Protein AF-A0A967VXK7-F1 (afdb_monomer_lite)

Structure (mmCIF, N/CA/C/O backbone):
data_AF-A0A967VXK7-F1
#
_entry.id   AF-A0A967VXK7-F1
#
loop_
_atom_site.group_PDB
_atom_site.id
_atom_site.type_symbol
_atom_site.label_atom_id
_atom_site.label_alt_id
_atom_site.label_comp_id
_atom_site.label_asym_id
_atom_site.label_entity_id
_atom_site.label_seq_id
_atom_site.pdbx_PDB_ins_code
_atom_site.Cartn_x
_atom_site.Cartn_y
_atom_site.Cartn_z
_atom_site.occupancy
_atom_site.B_iso_or_equiv
_atom_site.auth_seq_id
_atom_site.auth_comp_id
_atom_site.auth_asym_id
_atom_site.auth_atom_id
_atom_site.pdbx_PDB_model_num
ATOM 1 N N . ALA A 1 1 ? -10.020 5.759 -13.780 1.00 75.31 1 ALA A N 1
ATOM 2 C CA . ALA A 1 1 ? -9.403 5.100 -12.607 1.00 75.31 1 ALA A CA 1
ATOM 3 C C . ALA A 1 1 ? -10.452 4.202 -11.962 1.00 75.31 1 ALA A C 1
ATOM 5 O O . ALA A 1 1 ? -11.626 4.461 -12.187 1.00 75.31 1 ALA A O 1
ATOM 6 N N . ALA A 1 2 ? -10.058 3.153 -11.236 1.00 81.94 2 ALA A N 1
ATOM 7 C CA . ALA A 1 2 ? -11.016 2.347 -10.476 1.00 81.94 2 ALA A CA 1
ATOM 8 C C . ALA A 1 2 ? -11.579 3.164 -9.2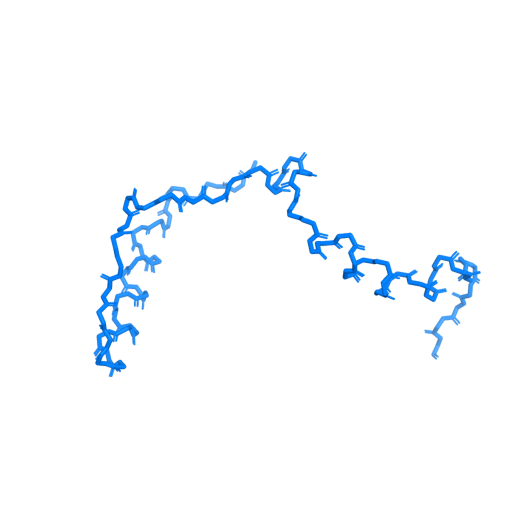98 1.00 81.94 2 ALA A C 1
ATOM 10 O O . ALA A 1 2 ? -10.844 3.971 -8.727 1.00 81.94 2 ALA A O 1
ATOM 11 N N . ASP A 1 3 ? -12.854 2.961 -8.958 1.00 92.00 3 ASP A N 1
ATOM 12 C CA . ASP A 1 3 ? -13.486 3.577 -7.789 1.00 92.00 3 ASP A CA 1
ATOM 13 C C . ASP A 1 3 ? -13.117 2.795 -6.524 1.00 92.00 3 ASP A C 1
ATOM 15 O O . ASP A 1 3 ? -13.703 1.756 -6.220 1.00 92.00 3 ASP A O 1
ATOM 19 N N . THR A 1 4 ? -12.124 3.298 -5.795 1.00 91.81 4 THR A N 1
ATOM 20 C CA . THR A 1 4 ? -11.639 2.674 -4.561 1.00 91.81 4 THR A CA 1
ATOM 21 C C . THR A 1 4 ? -12.504 2.970 -3.344 1.00 91.81 4 THR A C 1
ATOM 23 O O . THR A 1 4 ? -12.360 2.297 -2.327 1.00 91.81 4 THR A O 1
ATOM 26 N N . ALA A 1 5 ? -13.391 3.966 -3.414 1.00 93.75 5 ALA A N 1
ATOM 27 C CA . ALA A 1 5 ? -14.285 4.279 -2.305 1.00 93.75 5 ALA A CA 1
ATOM 28 C C . ALA A 1 5 ? -15.379 3.213 -2.172 1.00 93.75 5 ALA A C 1
ATOM 30 O O . ALA A 1 5 ? -15.742 2.860 -1.051 1.00 93.75 5 ALA A O 1
ATOM 31 N N . SER A 1 6 ? -15.833 2.663 -3.304 1.00 96.50 6 SER A N 1
ATOM 32 C CA . SER A 1 6 ? -16.917 1.674 -3.365 1.00 96.50 6 SER A CA 1
ATOM 33 C C . SER A 1 6 ? -16.701 0.419 -2.510 1.00 96.50 6 SER A C 1
ATOM 35 O O . SER A 1 6 ? -17.672 -0.116 -1.994 1.00 96.50 6 SER A O 1
ATOM 37 N N . PHE A 1 7 ? -15.453 -0.022 -2.316 1.00 95.50 7 PHE A N 1
ATOM 38 C CA . PHE A 1 7 ? -15.117 -1.245 -1.570 1.00 95.50 7 PHE A CA 1
ATOM 39 C C . PHE A 1 7 ? -14.327 -0.983 -0.278 1.00 95.50 7 PHE A C 1
ATOM 41 O O . PHE A 1 7 ? -13.815 -1.914 0.345 1.00 95.50 7 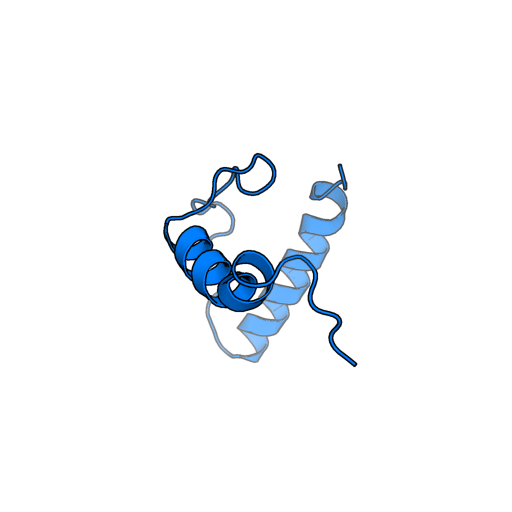PHE A O 1
ATOM 48 N N . LYS A 1 8 ? -14.188 0.284 0.142 1.00 95.19 8 LYS A N 1
ATOM 49 C CA . LYS A 1 8 ? -13.384 0.639 1.324 1.00 95.19 8 LYS A CA 1
ATOM 50 C C . LYS A 1 8 ? -13.940 0.022 2.614 1.00 95.19 8 LYS A C 1
ATOM 52 O O . LYS A 1 8 ? -13.146 -0.324 3.482 1.00 95.19 8 LYS A O 1
ATOM 57 N N . SER A 1 9 ? -15.266 -0.093 2.740 1.00 96.88 9 SER A N 1
ATOM 58 C CA . SER A 1 9 ? -15.914 -0.716 3.907 1.00 96.88 9 SER A CA 1
ATOM 59 C C . SER A 1 9 ? -15.622 -2.212 3.958 1.00 96.88 9 SER A C 1
ATOM 61 O O . SER A 1 9 ? -15.000 -2.663 4.908 1.00 96.88 9 SER A O 1
ATOM 63 N N . ASP A 1 10 ? -15.937 -2.936 2.883 1.00 98.00 10 ASP A N 1
ATOM 64 C CA . ASP A 1 10 ? -15.736 -4.387 2.787 1.00 98.00 10 ASP A CA 1
ATOM 65 C C . ASP A 1 10 ? -14.280 -4.792 3.069 1.00 98.00 10 ASP A C 1
ATOM 67 O O . ASP A 1 10 ? -14.008 -5.796 3.725 1.00 98.00 10 ASP A O 1
ATOM 71 N N . TRP A 1 11 ? -13.318 -3.989 2.601 1.00 97.06 11 TRP A N 1
ATOM 72 C CA . TRP A 1 11 ? -11.905 -4.210 2.899 1.00 97.06 11 TRP A CA 1
ATOM 73 C C 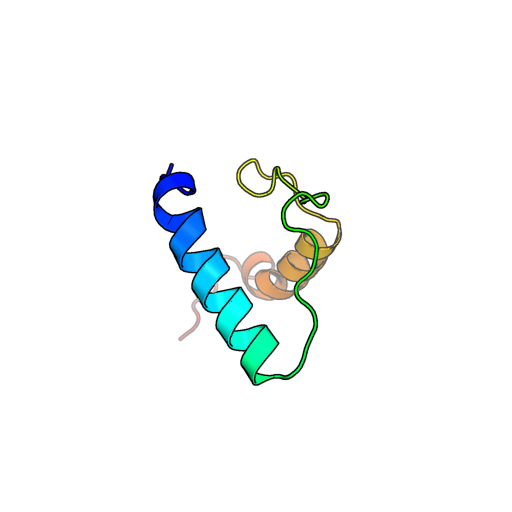. TRP A 1 11 ? -11.566 -3.995 4.383 1.00 97.06 11 TRP A C 1
ATOM 75 O O . TRP A 1 11 ? -10.791 -4.773 4.939 1.00 97.06 11 TRP A O 1
ATOM 85 N N . LYS A 1 12 ? -12.128 -2.965 5.033 1.00 97.31 12 LYS A N 1
ATOM 86 C CA . LYS A 1 12 ? -11.919 -2.730 6.472 1.00 97.31 12 LYS A CA 1
ATOM 87 C C . LYS A 1 12 ? -12.493 -3.866 7.309 1.00 97.31 12 LYS A C 1
ATOM 89 O O . LYS A 1 12 ? -11.831 -4.280 8.257 1.00 97.31 12 LYS A O 1
ATOM 94 N N . ASP A 1 13 ? -13.669 -4.364 6.944 1.00 98.12 13 ASP A N 1
ATOM 95 C CA . ASP A 1 13 ? -14.324 -5.472 7.642 1.00 98.12 13 ASP A CA 1
ATOM 96 C C . ASP A 1 13 ? -13.444 -6.729 7.560 1.00 98.12 13 ASP A C 1
ATOM 98 O O . ASP A 1 13 ? -13.055 -7.280 8.586 1.00 98.12 13 ASP A O 1
ATOM 102 N N . LEU A 1 14 ? -12.972 -7.081 6.356 1.00 98.50 14 LEU A N 1
ATOM 103 C CA . LEU A 1 14 ? -12.059 -8.212 6.152 1.00 98.50 14 LEU A CA 1
ATOM 104 C C . LEU A 1 14 ? -10.772 -8.110 6.989 1.00 98.50 14 LEU A C 1
ATOM 106 O O . LEU A 1 14 ? -10.320 -9.099 7.572 1.00 98.50 14 LEU A O 1
ATOM 110 N N . VAL A 1 15 ? -10.140 -6.933 7.014 1.00 98.00 15 VAL A N 1
ATOM 111 C CA . VAL A 1 15 ? -8.893 -6.728 7.768 1.00 98.00 15 VAL A CA 1
ATOM 112 C C . VAL A 1 15 ? -9.150 -6.756 9.274 1.00 98.00 15 VAL A C 1
ATOM 114 O O . VAL A 1 15 ? -8.338 -7.321 10.001 1.00 98.00 15 VAL A O 1
ATOM 117 N N . THR A 1 16 ? -10.268 -6.187 9.731 1.00 98.31 16 THR A N 1
ATOM 118 C CA . THR A 1 16 ? -10.678 -6.206 11.144 1.00 98.31 16 THR A CA 1
ATOM 119 C C . THR A 1 16 ? -10.870 -7.640 11.614 1.00 98.31 16 THR A C 1
ATOM 121 O O . THR A 1 16 ? -10.180 -8.055 12.541 1.00 98.31 16 THR A O 1
ATOM 124 N N . ASP A 1 17 ? -11.685 -8.421 10.902 1.00 98.62 17 ASP A N 1
ATOM 125 C CA . ASP A 1 17 ? -11.946 -9.827 11.222 1.00 98.62 17 ASP A CA 1
ATOM 126 C C . ASP A 1 17 ? -10.641 -10.637 11.294 1.00 98.62 17 ASP A C 1
ATOM 128 O O . ASP A 1 17 ? -10.419 -11.401 12.232 1.00 98.62 17 ASP A O 1
ATOM 132 N N . THR A 1 18 ? -9.730 -10.418 10.337 1.00 98.62 18 THR A N 1
ATOM 133 C CA . THR A 1 18 ? -8.430 -11.111 10.291 1.00 98.62 18 THR A CA 1
ATOM 134 C C . THR A 1 18 ? -7.540 -10.755 11.489 1.00 98.62 18 THR A C 1
ATOM 136 O O . THR A 1 18 ? -6.860 -11.624 12.039 1.00 98.62 18 THR A O 1
ATOM 139 N N . LEU A 1 19 ? -7.500 -9.480 11.891 1.00 98.56 19 LEU A N 1
ATOM 140 C CA . LEU A 1 19 ? -6.696 -9.030 13.031 1.00 98.56 19 LEU A CA 1
ATOM 141 C C . LEU A 1 19 ? -7.288 -9.512 14.359 1.00 98.56 19 LEU A C 1
ATOM 143 O O . LEU A 1 19 ? -6.536 -9.969 15.220 1.00 98.56 19 LEU A O 1
ATOM 147 N N . GLU A 1 20 ? -8.612 -9.471 14.502 1.00 98.38 20 GLU A N 1
ATOM 148 C CA . GLU A 1 20 ? -9.313 -9.970 15.686 1.00 98.38 20 GLU A CA 1
ATOM 149 C C . GLU A 1 20 ? -9.143 -11.488 15.847 1.00 98.38 20 GLU A C 1
ATOM 151 O O . GLU A 1 20 ? -8.830 -11.950 16.948 1.00 98.38 20 GLU A O 1
ATOM 156 N N . GLU A 1 21 ? -9.247 -12.264 14.760 1.00 98.62 21 GLU A N 1
ATOM 157 C CA . GLU A 1 21 ? -8.957 -13.707 14.761 1.00 98.62 21 GLU A CA 1
ATOM 158 C C . GLU A 1 21 ? -7.511 -13.987 15.204 1.00 98.62 21 GLU A C 1
ATOM 160 O O . GLU A 1 21 ? -7.249 -14.910 15.979 1.00 98.62 21 GLU A O 1
ATOM 165 N N . ALA A 1 22 ? -6.570 -13.145 14.773 1.00 98.62 22 ALA A N 1
ATOM 166 C CA . ALA A 1 22 ? -5.171 -13.209 15.181 1.00 98.62 22 ALA A CA 1
ATOM 167 C C . ALA A 1 22 ? -4.905 -12.658 16.598 1.00 98.62 22 ALA A C 1
ATOM 169 O O . ALA A 1 22 ? -3.752 -12.652 17.037 1.00 98.62 22 ALA A O 1
ATOM 170 N N . THR A 1 23 ? -5.932 -12.220 17.335 1.00 98.50 23 THR A N 1
ATOM 171 C CA . THR A 1 23 ? -5.838 -11.580 18.663 1.00 98.50 23 THR A CA 1
ATOM 172 C C . THR A 1 23 ? -4.991 -10.298 18.687 1.00 98.50 23 THR A C 1
ATOM 174 O O . THR A 1 23 ? -4.340 -9.986 19.685 1.00 98.50 23 THR A O 1
ATOM 177 N N . LEU A 1 24 ? -4.982 -9.555 17.578 1.00 98.56 24 LEU A N 1
ATOM 178 C CA . LEU A 1 24 ? -4.269 -8.288 17.414 1.00 98.56 24 LEU A CA 1
ATOM 179 C C . LEU A 1 24 ? -5.223 -7.093 17.520 1.00 98.56 24 LEU A C 1
ATOM 181 O O . LEU A 1 24 ? -6.414 -7.192 17.239 1.00 98.56 24 LEU A O 1
ATOM 185 N N . GLU A 1 25 ? -4.679 -5.938 17.898 1.00 97.69 25 GLU A N 1
ATOM 186 C CA . GLU A 1 25 ? -5.424 -4.679 17.915 1.00 97.69 25 GLU A CA 1
ATOM 187 C C . GLU A 1 25 ? -5.491 -4.062 16.513 1.00 97.69 25 GLU A C 1
ATOM 189 O O . GLU A 1 25 ? -4.501 -4.034 15.776 1.00 97.69 25 GLU A O 1
ATOM 194 N N . VAL A 1 26 ? -6.659 -3.526 16.158 1.00 97.06 26 VAL A N 1
ATOM 195 C CA . VAL A 1 26 ? -6.859 -2.806 14.897 1.00 97.06 26 VAL A CA 1
ATOM 196 C C . VAL A 1 26 ? -6.308 -1.379 15.028 1.00 97.06 26 VAL A C 1
ATOM 198 O O . VAL A 1 26 ? -6.722 -0.656 15.938 1.00 97.06 26 VAL A O 1
ATOM 201 N N . PRO A 1 27 ? -5.394 -0.939 14.141 1.00 95.00 27 PRO A N 1
ATOM 202 C CA . PRO A 1 27 ? -4.897 0.436 14.139 1.00 95.00 27 PRO A CA 1
ATOM 203 C C . PRO A 1 27 ? -5.985 1.465 13.802 1.00 95.00 27 PRO A C 1
ATOM 205 O O . PRO A 1 27 ? -7.011 1.136 13.209 1.00 95.00 27 PRO A O 1
ATOM 208 N N . ASP A 1 28 ? -5.726 2.738 14.109 1.00 95.94 28 ASP A N 1
ATOM 209 C CA . ASP A 1 28 ? -6.615 3.831 13.710 1.00 95.94 28 ASP A CA 1
ATOM 210 C C . ASP A 1 28 ? -6.719 3.921 12.178 1.00 95.94 28 ASP A C 1
ATOM 212 O O . ASP A 1 28 ? -5.720 4.031 11.463 1.00 95.94 28 ASP A O 1
ATOM 216 N N . TRP A 1 29 ? -7.948 3.894 11.667 1.00 94.38 29 TRP A N 1
ATOM 217 C CA . TRP A 1 29 ? -8.225 3.978 10.238 1.00 94.38 29 TRP A CA 1
ATOM 218 C C . TRP A 1 29 ? -7.979 5.363 9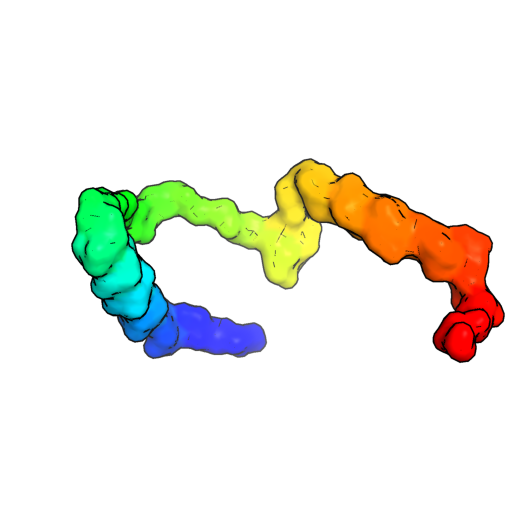.637 1.00 94.38 29 TRP A C 1
ATOM 220 O O . TRP A 1 29 ? -7.862 5.458 8.411 1.00 94.38 29 TRP A O 1
ATOM 230 N N . ASP A 1 30 ? -7.922 6.405 10.466 1.00 92.31 30 ASP A N 1
ATOM 231 C CA . ASP A 1 30 ? -7.663 7.786 10.050 1.00 92.31 30 ASP A CA 1
ATOM 232 C C . ASP A 1 30 ? -6.179 8.172 10.211 1.00 92.31 30 ASP A C 1
ATOM 234 O O . ASP A 1 30 ? -5.805 9.344 10.103 1.00 92.31 30 ASP A O 1
ATOM 238 N N . GLN A 1 31 ? -5.303 7.182 10.422 1.00 93.00 31 GLN A N 1
ATOM 239 C CA . GLN A 1 31 ? -3.858 7.385 10.419 1.00 93.00 31 GLN A CA 1
ATOM 240 C C . GLN A 1 31 ? -3.337 7.844 9.048 1.00 93.00 31 GLN A C 1
ATOM 242 O O . GLN A 1 31 ? -3.946 7.624 7.999 1.00 93.00 31 GLN A O 1
ATOM 247 N N . PHE A 1 32 ? -2.157 8.467 9.052 1.00 92.31 32 PHE A N 1
ATOM 248 C CA . PHE A 1 32 ? -1.506 8.918 7.827 1.00 92.31 32 PHE A CA 1
ATOM 249 C C . PHE A 1 32 ? -1.260 7.754 6.855 1.00 92.31 32 PHE A C 1
ATOM 251 O O . PHE A 1 32 ? -0.644 6.750 7.214 1.00 92.31 32 PHE A O 1
ATOM 258 N N . MET A 1 33 ? -1.677 7.939 5.602 1.00 90.88 33 MET A N 1
ATOM 259 C CA . MET A 1 33 ? -1.444 7.004 4.504 1.00 90.88 33 MET A CA 1
ATOM 260 C C . MET A 1 33 ? -0.620 7.682 3.409 1.00 90.88 33 MET A C 1
ATOM 262 O O . MET A 1 33 ? -0.882 8.822 3.031 1.00 90.88 33 MET A O 1
ATOM 266 N N . VAL A 1 34 ? 0.375 6.968 2.879 1.00 91.88 34 VAL A N 1
ATOM 267 C CA . VAL A 1 34 ? 1.188 7.453 1.756 1.00 91.88 34 VAL A CA 1
ATOM 268 C C . VAL A 1 34 ? 0.381 7.357 0.462 1.00 91.88 34 VAL A C 1
ATOM 270 O O . VAL A 1 34 ? -0.091 6.285 0.085 1.00 91.88 34 VAL A O 1
ATOM 273 N N . GLU A 1 35 ? 0.275 8.473 -0.250 1.00 92.25 35 GLU A N 1
ATOM 274 C CA . GLU A 1 35 ? -0.407 8.581 -1.540 1.00 92.25 35 GLU A CA 1
ATOM 275 C C . GLU A 1 35 ? 0.580 8.957 -2.661 1.00 92.25 35 GLU A C 1
ATOM 277 O O . GLU A 1 35 ? 1.766 9.172 -2.427 1.00 92.25 35 GLU A O 1
ATOM 282 N N . GLY A 1 36 ? 0.105 9.019 -3.908 1.00 93.88 36 GLY A N 1
ATOM 283 C CA . GLY A 1 36 ? 0.901 9.497 -5.049 1.00 93.88 36 GLY A CA 1
ATOM 284 C C . GLY A 1 36 ? 1.540 8.417 -5.927 1.00 93.88 36 GLY A C 1
ATOM 285 O O . GLY A 1 36 ? 1.927 8.699 -7.062 1.00 93.88 36 GLY A O 1
ATOM 286 N N . SER A 1 37 ? 1.555 7.155 -5.489 1.00 94.06 37 SER A N 1
ATOM 287 C CA . SER A 1 37 ? 2.147 6.037 -6.249 1.00 94.06 37 SER A CA 1
ATOM 288 C C . SER A 1 37 ? 1.559 5.881 -7.656 1.00 94.06 37 SER A C 1
ATOM 290 O O . SER A 1 37 ? 2.276 5.658 -8.627 1.00 94.06 37 SER A O 1
ATOM 292 N N . ARG A 1 38 ? 0.245 6.082 -7.803 1.00 92.06 38 ARG A N 1
ATOM 293 C CA . ARG A 1 38 ? -0.454 6.034 -9.100 1.00 92.06 38 ARG A CA 1
ATOM 294 C C . ARG A 1 38 ? -0.127 7.218 -10.021 1.00 92.06 38 ARG A C 1
ATOM 296 O O . ARG A 1 38 ? -0.518 7.190 -11.184 1.00 92.06 38 ARG A O 1
ATOM 303 N N . GLN A 1 39 ? 0.555 8.242 -9.509 1.00 94.81 39 GLN A N 1
ATOM 304 C CA . GLN A 1 39 ? 1.076 9.392 -10.258 1.00 94.81 39 GLN A CA 1
ATOM 305 C C . GLN A 1 39 ? 2.602 9.308 -10.455 1.00 94.81 39 GLN A C 1
ATOM 307 O O . GLN A 1 39 ? 3.211 10.270 -10.910 1.00 94.81 39 GLN A O 1
ATOM 312 N N . GLY A 1 40 ? 3.226 8.171 -10.124 1.00 95.62 40 GLY A N 1
ATOM 313 C CA . GLY A 1 40 ? 4.673 7.973 -10.243 1.00 95.62 40 GLY A CA 1
ATOM 314 C C . GLY A 1 40 ? 5.489 8.501 -9.059 1.00 95.62 40 GLY A C 1
ATOM 315 O O . GLY A 1 40 ? 6.716 8.499 -9.126 1.00 95.62 40 GLY A O 1
ATOM 316 N N . LEU A 1 41 ? 4.840 8.937 -7.974 1.00 97.00 41 LEU A N 1
ATOM 317 C CA . LEU A 1 41 ? 5.508 9.364 -6.744 1.00 97.00 41 LEU A CA 1
ATOM 318 C C . LEU A 1 41 ? 5.666 8.154 -5.822 1.00 97.00 41 LEU A C 1
ATOM 320 O O . LEU A 1 41 ? 4.762 7.798 -5.068 1.00 97.00 41 LEU A O 1
ATOM 324 N N . HIS A 1 42 ? 6.803 7.478 -5.938 1.00 96.56 42 HIS A N 1
ATOM 3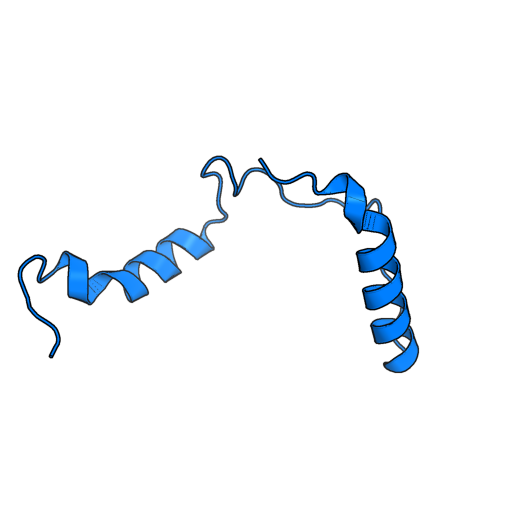25 C CA . HIS A 1 42 ? 7.122 6.296 -5.144 1.00 96.56 42 HIS A CA 1
ATOM 326 C C . HIS A 1 42 ? 8.117 6.631 -4.035 1.00 96.56 42 HIS A C 1
ATOM 328 O O . HIS A 1 42 ? 8.846 7.618 -4.119 1.00 96.56 42 HIS A O 1
ATOM 334 N N . THR A 1 43 ? 8.167 5.778 -3.014 1.00 96.19 43 THR A N 1
ATOM 335 C CA . THR A 1 43 ? 9.250 5.809 -2.028 1.00 96.19 43 THR A CA 1
ATOM 336 C C . THR A 1 43 ? 10.588 5.469 -2.689 1.00 96.19 43 THR A C 1
ATOM 338 O O . THR A 1 43 ? 10.642 4.938 -3.807 1.00 96.19 43 THR A O 1
ATOM 341 N N . GLU A 1 44 ? 11.683 5.721 -1.977 1.00 96.75 44 GLU A N 1
ATOM 342 C CA . GLU A 1 44 ? 13.050 5.41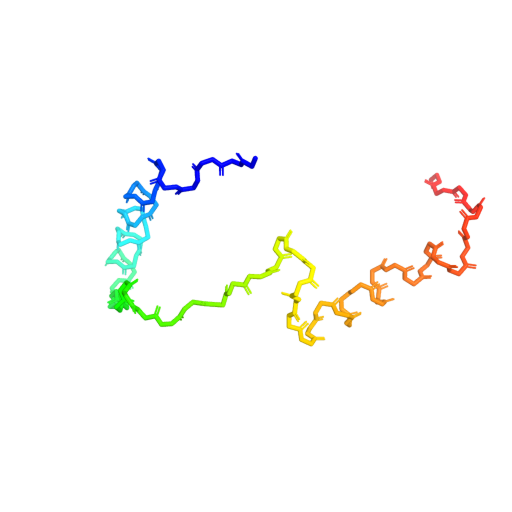5 -2.405 1.00 96.75 44 GLU A CA 1
ATOM 343 C C . GLU A 1 44 ? 13.259 3.931 -2.755 1.00 96.75 44 GLU A C 1
ATOM 345 O O . GLU A 1 44 ? 14.131 3.586 -3.554 1.00 96.75 44 GLU A O 1
ATOM 350 N N . HIS A 1 45 ? 12.425 3.041 -2.211 1.00 97.19 45 HIS A N 1
ATOM 351 C CA . HIS A 1 45 ? 12.559 1.599 -2.386 1.00 97.19 45 HIS A CA 1
ATOM 352 C C . HIS A 1 45 ? 12.273 1.128 -3.815 1.00 97.19 45 HIS A C 1
ATOM 354 O O . HIS A 1 45 ? 12.945 0.212 -4.294 1.00 97.19 45 HIS A O 1
ATOM 360 N N . LEU A 1 46 ? 11.312 1.737 -4.525 1.00 97.94 46 LEU A N 1
ATOM 361 C CA . LEU A 1 46 ? 10.918 1.222 -5.842 1.00 97.94 46 LEU A CA 1
ATOM 362 C C . LEU A 1 46 ? 12.065 1.314 -6.858 1.00 97.94 46 LEU A C 1
ATOM 364 O O . LEU A 1 46 ? 12.228 0.415 -7.681 1.00 97.94 46 LEU A O 1
ATOM 368 N N . GLY A 1 47 ? 12.884 2.365 -6.785 1.00 97.44 47 GLY A N 1
ATOM 369 C CA . GLY A 1 47 ? 14.036 2.525 -7.673 1.00 97.44 47 GLY A CA 1
ATOM 370 C C . GLY A 1 47 ? 15.009 1.348 -7.582 1.00 97.44 47 GLY A C 1
ATOM 371 O O . GLY A 1 47 ? 15.438 0.829 -8.612 1.00 97.44 47 GLY A O 1
ATOM 372 N N . HIS A 1 48 ? 15.294 0.882 -6.363 1.00 97.94 48 HIS A N 1
ATOM 373 C CA . HIS A 1 48 ? 16.163 -0.272 -6.127 1.00 97.94 48 HIS A CA 1
ATOM 374 C C . HIS A 1 48 ? 15.558 -1.569 -6.671 1.00 97.94 48 HIS A C 1
ATOM 376 O O . HIS A 1 48 ? 16.231 -2.287 -7.410 1.00 97.94 48 HIS A O 1
ATOM 382 N N . LEU A 1 49 ? 14.275 -1.822 -6.388 1.00 98.12 49 LEU A N 1
ATOM 383 C CA . LEU A 1 49 ? 13.571 -3.008 -6.889 1.00 98.12 49 LEU A CA 1
ATOM 384 C C . LEU A 1 49 ? 13.585 -3.071 -8.420 1.00 98.12 49 LEU A C 1
ATOM 386 O O . LEU A 1 49 ? 13.880 -4.112 -9.004 1.00 98.12 49 LEU A O 1
ATOM 390 N N . LEU A 1 50 ? 13.297 -1.951 -9.088 1.00 98.06 50 LEU A N 1
ATOM 391 C CA . LEU A 1 50 ? 13.288 -1.903 -10.549 1.00 98.06 50 LEU A CA 1
ATOM 392 C C . LEU A 1 50 ? 14.694 -2.003 -11.144 1.00 98.06 50 LEU A C 1
ATOM 394 O O . LEU A 1 50 ? 14.840 -2.575 -12.222 1.00 98.06 50 LEU A O 1
ATOM 398 N N . ALA A 1 51 ? 15.716 -1.457 -10.481 1.00 97.81 51 ALA A N 1
ATOM 399 C CA . ALA A 1 51 ? 17.097 -1.578 -10.940 1.00 97.81 51 ALA A CA 1
ATOM 400 C C . ALA A 1 51 ? 17.537 -3.046 -11.004 1.00 97.81 51 ALA A C 1
ATOM 402 O O . ALA A 1 51 ? 18.121 -3.448 -12.008 1.00 97.81 51 ALA A O 1
ATOM 403 N N . GLU A 1 52 ? 17.203 -3.840 -9.985 1.00 97.75 52 GLU A N 1
ATOM 404 C CA . GLU A 1 52 ? 17.487 -5.276 -9.952 1.00 97.75 52 GLU A CA 1
ATOM 405 C C . GLU A 1 52 ? 16.606 -6.046 -10.944 1.00 97.75 52 GLU A C 1
ATOM 407 O O . GLU A 1 52 ? 17.121 -6.698 -11.855 1.00 97.75 52 GLU A O 1
ATOM 412 N N . MET A 1 53 ? 15.281 -5.896 -10.844 1.00 97.94 53 MET A N 1
ATOM 413 C CA . MET A 1 53 ? 14.315 -6.629 -11.672 1.00 97.94 53 MET A CA 1
ATOM 414 C C . MET A 1 53 ? 14.535 -6.402 -13.172 1.00 97.94 53 MET A C 1
ATOM 416 O O . MET A 1 53 ? 14.359 -7.310 -13.982 1.00 97.94 53 MET A O 1
ATOM 420 N N . GLN A 1 54 ? 14.901 -5.180 -13.563 1.00 97.19 54 GLN A N 1
ATOM 421 C CA . GLN A 1 54 ? 15.027 -4.800 -14.968 1.00 97.19 54 GLN A CA 1
ATOM 422 C C . GLN A 1 54 ? 16.472 -4.844 -15.464 1.00 97.19 54 GLN A C 1
ATOM 424 O O . GLN A 1 54 ? 16.694 -4.528 -16.633 1.00 97.19 54 GLN A O 1
ATOM 429 N N . HIS A 1 55 ? 17.446 -5.231 -14.628 1.00 96.38 55 HIS A N 1
ATOM 430 C CA . HIS A 1 55 ? 18.861 -5.227 -15.006 1.00 96.38 55 HIS A CA 1
ATOM 431 C C . HIS A 1 55 ? 19.098 -6.014 -16.297 1.00 96.38 55 HIS A C 1
ATOM 433 O O . HIS A 1 55 ? 19.611 -5.475 -17.275 1.00 96.38 55 HIS A O 1
ATOM 439 N N . LEU A 1 56 ? 18.665 -7.275 -16.317 1.00 94.88 56 LEU A N 1
ATOM 440 C CA . LEU A 1 56 ? 18.940 -8.191 -17.415 1.00 94.88 56 LEU A CA 1
ATOM 441 C C . LEU A 1 56 ? 18.312 -7.711 -18.734 1.00 94.88 56 LEU A C 1
ATOM 443 O O . LEU A 1 56 ? 19.001 -7.620 -19.748 1.00 94.88 56 LEU A O 1
ATOM 447 N N . ARG A 1 57 ? 17.033 -7.308 -18.707 1.00 93.50 57 ARG A N 1
ATOM 448 C CA . ARG A 1 57 ? 16.339 -6.814 -19.906 1.00 93.50 57 ARG A CA 1
ATOM 449 C C . ARG A 1 57 ? 16.863 -5.459 -20.389 1.00 93.50 57 ARG A C 1
ATOM 451 O O . ARG A 1 57 ? 16.849 -5.207 -21.587 1.00 93.50 57 ARG A O 1
ATOM 458 N N . ARG A 1 58 ? 17.327 -4.583 -19.491 1.00 95.50 58 ARG A N 1
ATOM 459 C CA . ARG A 1 58 ? 17.937 -3.294 -19.870 1.00 95.50 58 ARG A CA 1
ATOM 460 C C . ARG A 1 58 ? 19.332 -3.467 -20.469 1.00 95.50 58 ARG A C 1
ATOM 462 O O . ARG A 1 58 ? 19.685 -2.713 -21.368 1.00 95.50 58 ARG A O 1
ATOM 469 N N . SER A 1 59 ? 20.101 -4.443 -19.986 1.00 96.62 59 SER A N 1
ATOM 470 C CA . SER A 1 59 ? 21.434 -4.764 -20.510 1.00 96.62 59 SER A CA 1
ATOM 471 C C . SER A 1 59 ? 21.375 -5.478 -21.864 1.00 96.62 59 SER A C 1
ATOM 473 O O . SER A 1 59 ? 22.230 -5.238 -22.711 1.00 96.62 59 SER A O 1
ATOM 475 N N . TYR A 1 60 ? 20.355 -6.317 -22.084 1.00 96.00 60 TYR A N 1
ATOM 476 C CA . TYR A 1 60 ? 20.157 -7.081 -23.320 1.00 96.00 60 TYR A CA 1
ATOM 477 C C . TYR A 1 60 ? 18.739 -6.858 -23.871 1.00 96.00 60 TYR A C 1
ATOM 479 O O . TYR A 1 60 ? 17.857 -7.706 -23.702 1.00 96.00 60 TYR A O 1
ATOM 487 N N . PRO A 1 61 ? 18.482 -5.698 -24.501 1.00 91.56 61 PRO A N 1
ATOM 488 C CA . PRO A 1 61 ? 17.138 -5.320 -24.926 1.00 91.56 61 PRO A CA 1
ATOM 489 C C . PRO A 1 61 ? 16.571 -6.216 -26.032 1.00 91.56 61 PRO A C 1
ATOM 491 O O . PRO A 1 61 ? 15.361 -6.423 -26.032 1.00 91.56 61 PRO A O 1
ATOM 494 N N . ASP A 1 62 ? 17.414 -6.778 -26.900 1.00 94.56 62 ASP A N 1
ATOM 495 C CA . ASP A 1 62 ? 17.007 -7.595 -28.057 1.00 94.56 62 ASP A CA 1
ATOM 496 C C . ASP A 1 62 ? 17.165 -9.107 -27.822 1.00 94.56 62 ASP A C 1
ATOM 498 O O . ASP A 1 62 ? 17.059 -9.894 -28.756 1.00 94.56 62 ASP A O 1
ATOM 502 N N . ALA A 1 63 ? 17.466 -9.524 -26.587 1.00 91.94 63 ALA A N 1
ATOM 503 C CA . ALA A 1 63 ? 17.560 -10.939 -26.254 1.00 91.94 63 ALA A CA 1
ATOM 504 C C . ALA A 1 63 ? 16.168 -11.579 -26.177 1.00 91.94 63 ALA A C 1
ATOM 506 O O . ALA A 1 63 ? 15.271 -11.053 -25.507 1.00 91.94 63 ALA A O 1
ATOM 507 N N . ASP A 1 64 ? 16.040 -12.741 -26.815 1.00 91.12 64 ASP A N 1
ATOM 508 C CA . ASP A 1 64 ? 14.905 -13.645 -26.675 1.00 91.12 64 ASP A CA 1
ATOM 509 C C . ASP A 1 64 ? 15.156 -14.613 -25.512 1.00 91.12 64 ASP A C 1
ATOM 511 O O . ASP A 1 64 ? 16.241 -15.178 -25.365 1.00 91.12 64 ASP A O 1
ATOM 515 N N . TRP A 1 65 ? 14.143 -14.766 -24.663 1.00 83.00 65 TRP A N 1
ATOM 516 C CA . TRP A 1 65 ? 14.176 -15.593 -23.458 1.00 83.00 65 TRP A CA 1
ATOM 517 C C . TRP A 1 65 ? 13.277 -16.807 -23.703 1.00 83.00 65 TRP A C 1
ATOM 519 O O . TRP A 1 65 ? 12.122 -16.811 -23.276 1.00 83.00 65 TRP A O 1
ATOM 529 N N . GLU A 1 66 ? 13.770 -17.769 -24.485 1.00 70.75 66 GLU A N 1
ATOM 530 C CA . GLU A 1 66 ? 13.134 -19.090 -24.620 1.00 70.75 66 GLU A CA 1
ATOM 531 C C . GLU A 1 66 ? 13.398 -19.981 -23.399 1.00 70.75 66 GLU A C 1
ATOM 533 O O . GLU A 1 66 ? 14.511 -19.900 -22.822 1.00 70.75 66 GLU A O 1
#

pLDDT: mean 94.78, std 5.05, range [70.75, 98.62]

Foldseek 3Di:
DDDPVVCVVVVLVVVVVVCVVVVHDDDDPPDDDDDCVVVVDDDPVVVVVCCVVCVVCVVPVPDDDD

Radius of gyration: 18.98 Å; chains: 1; bounding box: 38×29×47 Å

Secondary structure (DSSP, 8-state):
---SSTTHHHHHHHHHHHHHHTTPPPPPTTS-----GGGT---HHHHHHHHHHTHHHHH-TT----

Sequence (66 aa):
AADTASFKSDWKDLVTDTLEEATLEVPDWDQFMVEGSRQGLHTEHLGHLLAEMQHLRRSYPDADWE